Protein AF-X1VMH8-F1 (afdb_monomer_lite)

Secondary structure (DSSP, 8-state):
----HHHHHHHHHHHHHHHHTTPPP---EEEEE-TT--TTS-GGGSEEEEE-HHHHHHHHHHHGGGHHHHHHHHH-SSPPPP---GGGGG-TTGGGTTTTT-SSBGGGSTT--HHHHHHHHHTT--BGGGS--

Radius of gyration: 21.93 Å; chains: 1; bounding box: 45×36×65 Å

Organism: NCBI:txid412755

Foldseek 3Di:
DPDDVVVLLVQLVVQLVCVVVVDDDPWDWDWDQDPPDDPPDDPVNRIDIDTPGVSSVVVNVVCVVCVVVVCCQVPDPDHDDDDDAPCLLVDPCNCVHVVPPADAFPSVPPPDDRVNVVVCVVVVHGHPVPDDD

Structure (mmCIF, N/CA/C/O backbone):
data_AF-X1VMH8-F1
#
_entry.id   AF-X1VMH8-F1
#
loop_
_atom_site.group_PDB
_atom_site.id
_atom_site.type_symbol
_atom_site.label_atom_id
_atom_site.label_alt_id
_atom_site.label_comp_id
_atom_site.label_asym_id
_atom_site.label_entity_id
_atom_site.label_seq_id
_atom_site.pdbx_PDB_ins_code
_atom_site.Cartn_x
_atom_site.Cartn_y
_atom_site.Cartn_z
_atom_site.occupancy
_atom_site.B_iso_or_equiv
_atom_site.auth_seq_id
_atom_site.auth_comp_id
_atom_site.auth_asym_id
_atom_site.auth_atom_id
_atom_site.pdbx_PDB_model_num
ATOM 1 N N . MET A 1 1 ? 4.187 15.016 -14.592 1.00 65.25 1 MET A N 1
ATOM 2 C CA . MET A 1 1 ? 3.641 13.742 -15.118 1.00 65.25 1 MET A CA 1
ATOM 3 C C . MET A 1 1 ? 3.044 12.969 -13.944 1.00 65.25 1 MET A C 1
ATOM 5 O O . MET A 1 1 ? 3.065 13.526 -12.855 1.00 65.25 1 MET A O 1
ATOM 9 N N . ASN A 1 2 ? 2.415 11.804 -14.135 1.00 79.19 2 ASN A N 1
ATOM 10 C CA . ASN A 1 2 ? 1.842 11.037 -13.015 1.00 79.19 2 ASN A CA 1
ATOM 11 C C . ASN A 1 2 ? 2.926 10.193 -12.333 1.00 79.19 2 ASN A C 1
ATOM 13 O O . ASN A 1 2 ? 2.922 8.977 -12.418 1.00 79.19 2 ASN A O 1
ATOM 17 N N . ASP A 1 3 ? 3.885 10.883 -11.747 1.00 84.62 3 ASP A N 1
ATOM 18 C CA . ASP A 1 3 ? 5.152 10.366 -11.256 1.00 84.62 3 ASP A CA 1
ATOM 19 C C . ASP A 1 3 ? 5.201 10.744 -9.776 1.00 84.62 3 ASP A C 1
ATOM 21 O O . ASP A 1 3 ? 5.364 11.914 -9.427 1.00 84.62 3 ASP A O 1
ATOM 25 N N . ARG A 1 4 ? 4.811 9.778 -8.943 1.00 87.50 4 ARG A N 1
ATOM 26 C CA . ARG A 1 4 ? 4.481 9.938 -7.526 1.00 87.50 4 ARG A CA 1
ATOM 27 C C . ARG A 1 4 ? 5.338 8.985 -6.708 1.00 87.50 4 ARG A C 1
ATOM 29 O O . ARG A 1 4 ? 5.631 7.886 -7.164 1.00 87.50 4 ARG A O 1
ATOM 36 N N . GLU A 1 5 ? 5.648 9.392 -5.484 1.00 88.44 5 GLU A N 1
ATOM 37 C CA . GLU A 1 5 ? 6.467 8.624 -4.537 1.00 88.44 5 GLU A CA 1
ATOM 38 C C . GLU A 1 5 ? 5.898 7.225 -4.244 1.00 88.44 5 GLU A C 1
ATOM 40 O O . GLU A 1 5 ? 6.659 6.272 -4.138 1.00 88.44 5 GLU A O 1
ATOM 45 N N . GLU A 1 6 ? 4.569 7.066 -4.239 1.00 91.69 6 GLU A N 1
ATOM 46 C CA . GLU A 1 6 ? 3.908 5.759 -4.072 1.00 91.69 6 GLU A CA 1
ATOM 47 C C . GLU A 1 6 ? 4.370 4.710 -5.102 1.00 91.69 6 GLU A C 1
ATOM 49 O O . GLU A 1 6 ? 4.448 3.526 -4.788 1.00 91.69 6 GLU A O 1
ATOM 54 N N . PHE A 1 7 ? 4.749 5.132 -6.315 1.00 95.19 7 PHE A N 1
ATOM 55 C CA . PHE A 1 7 ? 5.266 4.207 -7.323 1.00 95.19 7 PHE A CA 1
ATOM 56 C C . PHE A 1 7 ? 6.697 3.760 -7.028 1.00 95.19 7 PHE A C 1
ATOM 58 O O . PHE A 1 7 ? 7.079 2.671 -7.448 1.00 95.19 7 PHE A O 1
ATOM 65 N N . ILE A 1 8 ? 7.483 4.560 -6.301 1.00 96.56 8 ILE A N 1
ATOM 66 C CA . ILE A 1 8 ? 8.814 4.149 -5.840 1.00 96.56 8 ILE A CA 1
ATOM 67 C C . ILE A 1 8 ? 8.672 3.026 -4.820 1.00 96.56 8 ILE A C 1
ATOM 69 O O . ILE A 1 8 ? 9.369 2.024 -4.940 1.00 96.56 8 ILE A O 1
ATOM 73 N N . ASP A 1 9 ? 7.734 3.152 -3.877 1.00 95.94 9 ASP A N 1
ATOM 74 C CA . ASP A 1 9 ? 7.449 2.112 -2.883 1.00 95.94 9 ASP A CA 1
ATOM 75 C C . ASP A 1 9 ? 7.007 0.796 -3.547 1.00 95.94 9 ASP A C 1
ATOM 77 O O . ASP A 1 9 ? 7.563 -0.265 -3.249 1.00 95.94 9 ASP A O 1
ATOM 81 N N . ASP A 1 10 ? 6.077 0.857 -4.505 1.00 95.12 10 ASP A N 1
ATOM 82 C CA . ASP A 1 10 ? 5.604 -0.324 -5.244 1.00 95.12 10 ASP A CA 1
ATOM 83 C C . ASP A 1 10 ? 6.728 -0.997 -6.057 1.00 95.12 10 ASP A C 1
ATOM 85 O O . ASP A 1 10 ? 6.889 -2.229 -6.047 1.00 95.12 10 ASP A O 1
ATOM 89 N N . MET A 1 11 ? 7.537 -0.193 -6.757 1.00 96.81 11 MET A N 1
ATOM 90 C CA . MET A 1 11 ? 8.687 -0.684 -7.518 1.00 96.81 11 MET A CA 1
ATOM 91 C C . MET A 1 11 ? 9.758 -1.275 -6.596 1.00 96.81 11 MET A C 1
ATOM 93 O O . MET A 1 11 ? 10.298 -2.335 -6.908 1.00 96.81 11 MET A O 1
ATOM 97 N N . ALA A 1 12 ? 10.031 -0.652 -5.448 1.00 96.38 12 ALA A N 1
ATOM 98 C CA . ALA A 1 12 ? 11.011 -1.118 -4.471 1.00 96.38 12 ALA A CA 1
ATOM 99 C C . ALA A 1 12 ? 10.602 -2.435 -3.818 1.00 96.38 12 ALA A C 1
ATOM 101 O O . ALA A 1 12 ? 11.426 -3.342 -3.715 1.00 96.38 12 ALA A O 1
ATOM 102 N N . TYR A 1 13 ? 9.331 -2.602 -3.447 1.00 94.12 13 TYR A N 1
ATOM 103 C CA . TYR A 1 13 ? 8.858 -3.881 -2.920 1.00 94.12 13 TYR A CA 1
ATOM 104 C C . TYR A 1 13 ? 9.065 -5.009 -3.941 1.00 94.12 13 TYR A C 1
ATOM 106 O O . TYR A 1 13 ? 9.627 -6.059 -3.618 1.00 94.12 13 TYR A O 1
ATOM 114 N N . THR A 1 14 ? 8.679 -4.766 -5.196 1.00 94.50 14 THR A N 1
ATOM 115 C CA . THR A 1 14 ? 8.849 -5.734 -6.287 1.00 94.50 14 THR A CA 1
ATOM 116 C C . THR A 1 14 ? 10.328 -6.039 -6.540 1.00 94.50 14 THR A C 1
ATOM 118 O O . THR A 1 14 ? 10.711 -7.203 -6.667 1.00 94.50 14 THR A O 1
ATOM 121 N N . ALA A 1 15 ? 11.170 -5.005 -6.569 1.00 95.88 15 ALA A N 1
ATOM 122 C CA . ALA A 1 15 ? 12.605 -5.129 -6.773 1.00 95.88 15 ALA A CA 1
ATOM 123 C C . ALA A 1 15 ? 13.275 -5.956 -5.664 1.00 95.88 15 ALA A C 1
ATOM 125 O O . ALA A 1 15 ? 14.043 -6.870 -5.956 1.00 95.88 15 ALA A O 1
ATOM 126 N N . MET A 1 16 ? 12.925 -5.703 -4.401 1.00 93.81 16 MET A N 1
ATOM 127 C CA . MET A 1 16 ? 13.419 -6.461 -3.251 1.00 93.81 16 MET A CA 1
ATOM 128 C C . MET A 1 16 ? 13.069 -7.954 -3.353 1.00 93.81 16 MET A C 1
ATOM 130 O O . MET A 1 16 ? 13.920 -8.803 -3.096 1.00 93.81 16 MET A O 1
ATOM 134 N N . VAL A 1 17 ? 11.834 -8.292 -3.742 1.00 92.00 17 VAL A N 1
ATOM 135 C CA . VAL A 1 17 ? 11.409 -9.694 -3.917 1.00 92.00 17 VAL A CA 1
ATOM 136 C C . VAL A 1 17 ? 12.224 -10.385 -5.018 1.00 92.00 17 VAL A C 1
ATOM 138 O O . VAL A 1 17 ? 12.645 -11.531 -4.850 1.00 92.00 17 VAL A O 1
ATOM 141 N N . ILE A 1 18 ? 12.457 -9.702 -6.143 1.00 93.56 18 ILE A N 1
ATOM 142 C CA . ILE A 1 18 ? 13.244 -10.222 -7.274 1.00 93.56 18 ILE A CA 1
ATOM 143 C C . ILE A 1 18 ? 14.715 -10.429 -6.879 1.00 93.56 18 ILE A C 1
ATOM 145 O O . ILE A 1 18 ? 15.272 -11.493 -7.163 1.00 93.56 18 ILE A O 1
ATOM 149 N N . ASP A 1 19 ? 15.315 -9.453 -6.190 1.00 91.62 19 ASP A N 1
ATOM 150 C CA . ASP A 1 19 ? 16.677 -9.532 -5.640 1.00 91.62 19 ASP A CA 1
ATOM 151 C C . ASP A 1 19 ? 16.817 -10.735 -4.698 1.00 91.62 19 ASP A C 1
ATOM 153 O O . ASP A 1 19 ? 17.711 -11.568 -4.861 1.00 91.62 19 ASP A O 1
ATOM 157 N N . HIS A 1 20 ? 15.847 -10.921 -3.798 1.00 88.00 20 HIS A N 1
ATOM 158 C CA . HIS A 1 20 ? 15.804 -12.067 -2.892 1.00 88.00 20 HIS A CA 1
ATOM 159 C C . HIS A 1 20 ? 15.701 -13.421 -3.620 1.00 88.00 20 HIS A C 1
ATOM 161 O O . HIS A 1 20 ? 16.223 -14.429 -3.143 1.00 88.00 20 HIS A O 1
ATOM 167 N N . CYS A 1 21 ? 15.091 -13.462 -4.808 1.00 90.50 21 CYS A N 1
ATOM 168 C CA . CYS A 1 21 ? 15.066 -14.656 -5.659 1.00 90.50 21 CYS A CA 1
ATOM 169 C C . CYS A 1 21 ? 16.400 -14.922 -6.389 1.00 90.50 21 CYS A C 1
ATOM 171 O O . CYS A 1 21 ? 16.479 -15.849 -7.198 1.00 90.50 21 CYS A O 1
ATOM 173 N N . GLY A 1 22 ? 17.444 -14.129 -6.129 1.00 93.31 22 GLY A N 1
ATOM 174 C CA . GLY A 1 22 ? 18.777 -14.280 -6.711 1.00 93.31 22 GLY A CA 1
ATOM 175 C C . GLY A 1 22 ? 18.951 -13.592 -8.065 1.00 93.31 22 GLY A C 1
ATOM 176 O O . GLY A 1 22 ? 19.893 -13.915 -8.791 1.00 93.31 22 GLY A O 1
ATOM 177 N N . SER A 1 23 ? 18.045 -12.683 -8.437 1.00 93.12 23 SER A N 1
ATOM 178 C CA . SER A 1 23 ? 18.133 -11.925 -9.689 1.00 93.12 23 SER A CA 1
ATOM 179 C C . SER A 1 23 ? 18.658 -10.518 -9.435 1.00 93.12 23 SER A C 1
ATOM 181 O O . SER A 1 23 ? 18.040 -9.748 -8.713 1.00 93.12 23 SER A O 1
ATOM 183 N N . ASN A 1 24 ? 19.761 -10.152 -10.087 1.00 88.50 24 ASN A N 1
ATOM 184 C CA . ASN A 1 24 ? 20.316 -8.804 -9.976 1.00 88.50 24 ASN A CA 1
ATOM 185 C C . ASN A 1 24 ? 19.553 -7.828 -10.875 1.00 88.50 24 ASN A C 1
ATOM 187 O O . ASN A 1 24 ? 19.492 -8.012 -12.093 1.00 88.50 24 ASN A O 1
ATOM 191 N N . ILE A 1 25 ? 19.024 -6.766 -10.280 1.00 93.25 25 ILE A N 1
ATOM 192 C CA . ILE A 1 25 ? 18.327 -5.705 -11.003 1.00 93.25 25 ILE A CA 1
ATOM 193 C C . ILE A 1 25 ? 19.350 -4.682 -11.490 1.00 93.25 25 ILE A C 1
ATOM 195 O O . ILE A 1 25 ? 20.069 -4.085 -10.694 1.00 93.25 25 ILE A O 1
ATOM 199 N N . SER A 1 26 ? 19.417 -4.484 -12.808 1.00 93.81 26 SER A N 1
ATOM 200 C CA . SER A 1 26 ? 20.304 -3.493 -13.430 1.00 93.81 26 SER A CA 1
ATOM 201 C C . SER A 1 26 ? 19.657 -2.123 -13.613 1.00 93.81 26 SER A C 1
ATOM 203 O O . SER A 1 26 ? 20.374 -1.134 -13.723 1.00 93.81 26 SER A O 1
ATOM 205 N N . SER A 1 27 ? 18.328 -2.074 -13.715 1.00 96.69 27 SER A N 1
ATOM 206 C CA . SER A 1 27 ? 17.567 -0.849 -13.957 1.00 96.69 27 SER A CA 1
ATOM 207 C C . SER A 1 27 ? 16.102 -1.020 -13.563 1.00 96.69 27 SER A C 1
ATOM 209 O O . SER A 1 27 ? 15.542 -2.109 -13.725 1.00 96.69 27 SER A O 1
ATOM 211 N N . VAL A 1 28 ? 15.474 0.060 -13.105 1.00 97.19 28 VAL A N 1
ATOM 212 C CA . VAL A 1 28 ? 14.042 0.137 -12.809 1.00 97.19 28 VAL A CA 1
ATOM 213 C C . VAL A 1 28 ? 13.486 1.440 -13.367 1.00 97.19 28 VAL A C 1
ATOM 215 O O . VAL A 1 28 ? 13.939 2.523 -13.001 1.00 97.19 28 VAL A O 1
ATOM 218 N N . SER A 1 29 ? 12.465 1.327 -14.214 1.00 96.69 29 SER A N 1
ATOM 219 C CA . SER A 1 29 ? 11.837 2.474 -14.864 1.00 96.69 29 SER A CA 1
ATOM 220 C C . SER A 1 29 ? 10.319 2.434 -14.738 1.00 96.69 29 SER A C 1
ATOM 222 O O . SER A 1 29 ? 9.692 1.380 -14.858 1.00 96.69 29 SER A O 1
ATOM 224 N N . LEU A 1 30 ? 9.720 3.612 -14.589 1.00 95.56 30 LEU A N 1
ATOM 225 C CA . LEU A 1 30 ? 8.282 3.820 -14.657 1.00 95.56 30 LEU A CA 1
ATOM 226 C C . LEU A 1 30 ? 7.886 4.188 -16.092 1.00 95.56 30 LEU A C 1
ATOM 228 O O . LEU A 1 30 ? 8.312 5.217 -16.619 1.00 95.56 30 LEU A O 1
ATOM 232 N N . LEU A 1 31 ? 7.044 3.369 -16.727 1.00 94.31 31 LEU A N 1
ATOM 233 C CA . LEU A 1 31 ? 6.460 3.683 -18.033 1.00 94.31 31 LEU A CA 1
ATOM 234 C C . LEU A 1 31 ? 5.130 4.416 -17.851 1.00 94.31 31 LEU A C 1
ATOM 236 O O . LEU A 1 31 ? 4.180 3.890 -17.272 1.00 94.31 31 LEU A O 1
ATOM 240 N N . LEU A 1 32 ? 5.044 5.628 -18.393 1.00 93.38 32 LEU A N 1
ATOM 241 C CA . LEU A 1 32 ? 3.867 6.486 -18.309 1.00 93.38 32 LEU A CA 1
ATOM 242 C C . LEU A 1 32 ? 3.283 6.742 -19.692 1.00 93.38 32 LEU A C 1
ATOM 244 O O . LEU A 1 32 ? 4.015 6.900 -20.662 1.00 93.38 32 LEU A O 1
ATOM 248 N N . VAL A 1 33 ? 1.957 6.860 -19.784 1.00 93.38 33 VAL A N 1
ATOM 249 C CA . VAL A 1 33 ? 1.315 7.312 -21.026 1.00 93.38 33 VAL A CA 1
ATOM 250 C C . VAL A 1 33 ? 1.736 8.754 -21.316 1.00 93.38 33 VAL A C 1
ATOM 252 O O . VAL A 1 33 ? 1.576 9.648 -20.476 1.00 93.38 33 VAL A O 1
ATOM 255 N N . SER A 1 34 ? 2.256 8.977 -22.520 1.00 93.31 34 SER A N 1
ATOM 256 C CA . SER A 1 34 ? 2.666 10.287 -23.006 1.00 93.31 34 SER A CA 1
ATOM 257 C C . SER A 1 34 ? 1.460 11.217 -23.118 1.00 93.31 34 SER A C 1
ATOM 259 O O . SER A 1 34 ? 0.465 10.911 -23.776 1.00 93.31 34 SER A O 1
ATOM 261 N N . LYS A 1 35 ? 1.559 12.403 -22.510 1.00 92.56 35 LYS A N 1
ATOM 262 C CA . LYS A 1 35 ? 0.545 13.461 -22.666 1.00 92.56 35 LYS A CA 1
ATOM 263 C C . LYS A 1 35 ? 0.580 14.101 -24.054 1.00 92.56 35 LYS A C 1
ATOM 265 O O . LYS A 1 35 ? -0.382 14.763 -24.453 1.00 92.56 35 LYS A O 1
ATOM 270 N N . ASP A 1 36 ? 1.670 13.897 -24.781 1.00 93.25 36 ASP A N 1
ATOM 271 C CA . ASP A 1 36 ? 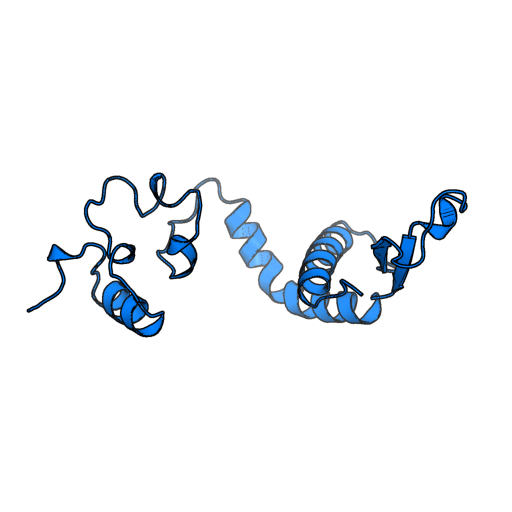1.907 14.484 -26.094 1.00 93.25 36 ASP A CA 1
ATOM 272 C C . ASP A 1 36 ? 1.473 13.557 -27.229 1.00 93.25 36 ASP A C 1
ATOM 274 O O . ASP A 1 36 ? 1.341 14.014 -28.359 1.00 93.25 36 ASP A O 1
ATOM 278 N N . PHE A 1 37 ? 1.139 12.298 -26.924 1.00 95.25 37 PHE A N 1
ATOM 279 C CA . PHE A 1 37 ? 0.631 11.351 -27.908 1.00 95.25 37 PHE A CA 1
ATOM 280 C C . PHE A 1 37 ? -0.674 11.843 -28.557 1.00 95.25 37 PHE A C 1
ATOM 282 O O . PHE A 1 37 ? -1.584 12.355 -27.891 1.00 95.25 37 PHE A O 1
ATOM 289 N N . ARG A 1 38 ? -0.775 11.700 -29.879 1.00 96.06 38 ARG A N 1
ATOM 290 C CA . ARG A 1 38 ? -1.920 12.098 -30.708 1.00 96.06 38 ARG A CA 1
ATOM 291 C C . ARG A 1 38 ? -2.261 10.988 -31.694 1.00 96.06 38 ARG A C 1
ATOM 293 O O . ARG A 1 38 ? -1.431 10.155 -32.040 1.00 96.06 38 ARG A O 1
ATOM 300 N N . LEU A 1 39 ? -3.502 10.999 -32.174 1.00 94.50 39 LEU A N 1
ATOM 301 C CA . LEU A 1 39 ? -3.958 10.055 -33.191 1.00 94.50 39 LEU A CA 1
ATOM 302 C C . LEU A 1 39 ? -3.101 10.176 -34.462 1.00 94.50 39 LEU A C 1
ATOM 304 O O . LEU A 1 39 ? -2.938 11.274 -34.990 1.00 94.50 39 LEU A O 1
ATOM 308 N N . GLY A 1 40 ? -2.604 9.041 -34.953 1.00 95.12 40 GLY A N 1
ATOM 309 C CA . GLY A 1 40 ? -1.733 8.967 -36.129 1.00 95.12 40 GLY A CA 1
ATOM 310 C C . GLY A 1 40 ? -0.235 8.989 -35.815 1.00 95.12 40 GLY A C 1
ATOM 311 O O . GLY A 1 40 ? 0.553 8.842 -36.742 1.00 95.12 40 GLY A O 1
ATOM 312 N N . MET A 1 41 ? 0.151 9.149 -34.544 1.00 96.62 41 MET A N 1
ATOM 313 C CA . MET A 1 41 ? 1.527 8.927 -34.086 1.00 96.62 41 MET A CA 1
ATOM 314 C C . MET A 1 41 ? 1.842 7.434 -33.975 1.00 96.62 41 MET A C 1
ATOM 316 O O . MET A 1 41 ? 0.939 6.598 -33.866 1.00 96.62 41 MET A O 1
ATOM 320 N N . GLU A 1 42 ? 3.130 7.106 -33.980 1.00 95.81 42 GLU A N 1
ATOM 321 C CA . GLU A 1 42 ? 3.595 5.728 -33.857 1.00 95.81 42 GLU A CA 1
ATOM 322 C C . GLU A 1 42 ? 3.414 5.221 -32.422 1.00 95.81 42 GLU A C 1
ATOM 324 O O . GLU A 1 42 ? 3.635 5.951 -31.458 1.00 95.81 42 GLU A O 1
ATOM 329 N N . ASN A 1 43 ? 3.079 3.939 -32.244 1.00 91.75 43 ASN A N 1
ATOM 330 C CA . ASN A 1 43 ? 2.870 3.358 -30.906 1.00 91.75 43 ASN A CA 1
ATOM 331 C C . ASN A 1 43 ? 4.101 3.476 -29.990 1.00 91.75 43 ASN A C 1
ATOM 333 O O . ASN A 1 43 ? 3.953 3.487 -28.771 1.00 91.75 43 ASN A O 1
ATOM 337 N N . ALA A 1 44 ? 5.306 3.576 -30.558 1.00 91.50 44 ALA A N 1
ATOM 338 C CA . ALA A 1 44 ? 6.531 3.811 -29.795 1.00 91.50 44 ALA A CA 1
ATOM 339 C C . ALA A 1 44 ? 6.519 5.159 -29.044 1.00 91.50 44 ALA A C 1
ATOM 341 O O . ALA A 1 44 ? 7.203 5.298 -28.039 1.00 91.50 44 ALA A O 1
ATOM 342 N N . GLU A 1 45 ? 5.718 6.129 -29.493 1.00 93.75 45 GLU A N 1
ATOM 343 C CA . GLU A 1 45 ? 5.572 7.452 -28.871 1.00 93.75 45 GLU A CA 1
ATOM 344 C C . GLU A 1 45 ? 4.468 7.488 -27.799 1.00 93.75 45 GLU A C 1
ATOM 346 O O . GLU A 1 45 ? 4.248 8.516 -27.152 1.00 93.75 45 GLU A O 1
ATOM 351 N N . LEU A 1 46 ? 3.743 6.377 -27.609 1.00 95.06 46 LEU A N 1
ATOM 352 C CA . LEU A 1 46 ? 2.650 6.283 -26.641 1.00 95.06 46 LEU A CA 1
ATOM 353 C C . LEU A 1 46 ? 3.150 6.360 -25.197 1.00 95.06 46 LEU A C 1
ATOM 355 O O . LEU A 1 46 ? 2.418 6.839 -24.329 1.00 95.06 46 LEU A O 1
ATOM 359 N N . PHE A 1 47 ? 4.377 5.908 -24.936 1.00 94.38 47 PHE A N 1
ATOM 360 C CA . PHE A 1 47 ? 4.938 5.830 -23.593 1.00 94.38 47 PHE A CA 1
ATOM 361 C C . PHE A 1 47 ? 6.174 6.709 -23.436 1.00 94.38 47 PHE A C 1
ATOM 363 O O . PHE A 1 47 ? 6.998 6.829 -24.337 1.00 94.38 47 PHE A O 1
ATOM 370 N N . VAL A 1 48 ? 6.298 7.301 -22.254 1.00 93.31 48 VAL A N 1
ATOM 371 C CA . VAL A 1 48 ? 7.514 7.945 -21.770 1.00 93.31 48 VAL A CA 1
ATOM 372 C C . VAL A 1 48 ? 8.054 7.083 -20.644 1.00 93.31 48 VAL A C 1
ATOM 374 O O . VAL A 1 48 ? 7.341 6.794 -19.681 1.00 93.31 48 VAL A O 1
ATOM 377 N N . GLU A 1 49 ? 9.305 6.670 -20.779 1.00 94.62 49 GLU A N 1
ATOM 378 C CA . GLU A 1 49 ? 10.037 5.958 -19.743 1.00 94.62 49 GLU A CA 1
ATOM 379 C C . GLU A 1 49 ? 10.727 6.965 -18.821 1.00 94.62 49 GLU A C 1
ATOM 381 O O . GLU A 1 49 ? 11.379 7.903 -19.288 1.00 94.62 49 GLU A O 1
ATOM 386 N N . LYS A 1 50 ? 10.579 6.776 -17.511 1.00 94.88 50 LYS A N 1
ATOM 387 C CA . LYS A 1 50 ? 11.332 7.514 -16.504 1.00 94.88 50 LYS A CA 1
ATOM 388 C C . LYS A 1 50 ? 12.144 6.536 -15.665 1.00 94.88 50 LYS A C 1
ATOM 390 O O . LYS A 1 50 ? 11.565 5.692 -14.987 1.00 94.88 50 LYS A O 1
ATOM 395 N N . ASP A 1 51 ? 13.463 6.675 -15.712 1.00 96.88 51 ASP A N 1
ATOM 396 C CA . ASP A 1 51 ? 14.363 5.900 -14.861 1.00 96.88 51 ASP A CA 1
ATOM 397 C C . ASP A 1 51 ? 14.231 6.346 -13.400 1.00 96.88 51 ASP A C 1
ATOM 399 O O . ASP A 1 51 ? 14.187 7.542 -13.099 1.00 96.88 51 ASP A O 1
ATOM 403 N N . HIS A 1 52 ? 14.147 5.357 -12.518 1.00 97.50 52 HIS A N 1
ATOM 404 C CA . HIS A 1 52 ? 14.073 5.506 -11.069 1.00 97.50 52 HIS A CA 1
ATOM 405 C C . HIS A 1 52 ? 15.013 4.523 -10.367 1.00 97.50 52 HIS A C 1
ATOM 407 O O . HIS A 1 52 ? 14.801 4.177 -9.205 1.00 97.50 52 HIS A O 1
ATOM 413 N N . THR A 1 53 ? 16.041 4.044 -11.071 1.00 97.06 53 THR A N 1
ATOM 414 C CA . THR A 1 53 ? 16.871 2.929 -10.614 1.00 97.06 53 THR A CA 1
ATOM 415 C C . THR A 1 53 ? 17.481 3.219 -9.243 1.00 97.06 53 THR A C 1
ATOM 417 O O . THR A 1 53 ? 17.314 2.427 -8.318 1.00 97.06 53 THR A O 1
ATOM 420 N N . ASP A 1 54 ? 18.114 4.380 -9.079 1.00 97.19 54 ASP A N 1
ATOM 421 C CA . ASP A 1 54 ? 18.798 4.743 -7.833 1.00 97.19 54 ASP A CA 1
ATOM 422 C C . ASP A 1 54 ? 17.826 4.941 -6.659 1.00 97.19 54 ASP A C 1
ATOM 424 O O . ASP A 1 54 ? 18.082 4.473 -5.550 1.00 97.19 54 ASP A O 1
ATOM 428 N N . GLU A 1 55 ? 16.693 5.607 -6.902 1.00 97.56 55 GLU A N 1
ATOM 429 C CA . GLU A 1 55 ? 15.665 5.870 -5.886 1.00 97.56 55 GLU A CA 1
ATOM 430 C C . GLU A 1 55 ? 15.036 4.563 -5.391 1.00 97.56 55 GLU A C 1
ATOM 432 O O . GLU A 1 55 ? 14.877 4.352 -4.188 1.00 97.56 55 GLU A O 1
ATOM 437 N N . VAL A 1 56 ? 14.741 3.652 -6.322 1.00 97.38 56 VAL A N 1
ATOM 438 C CA . VAL A 1 56 ? 14.196 2.331 -6.014 1.00 97.38 56 VAL A CA 1
ATOM 439 C C . VAL A 1 56 ? 15.212 1.491 -5.247 1.00 97.38 56 VAL A C 1
ATOM 441 O O . VAL A 1 56 ? 14.857 0.911 -4.224 1.00 97.38 56 VAL A O 1
ATOM 444 N N . LEU A 1 57 ? 16.472 1.433 -5.686 1.00 96.19 57 LEU A N 1
ATOM 445 C CA . LEU A 1 57 ? 17.504 0.650 -4.999 1.00 96.19 57 LEU A CA 1
ATOM 446 C C . LEU A 1 57 ? 17.793 1.183 -3.591 1.00 96.19 57 LEU A C 1
ATOM 448 O O . LEU A 1 57 ? 17.952 0.389 -2.666 1.00 96.19 57 LEU A O 1
ATOM 452 N N . ALA A 1 58 ? 17.795 2.504 -3.396 1.00 96.44 58 ALA A N 1
ATOM 453 C CA . ALA A 1 58 ? 17.897 3.091 -2.062 1.00 96.44 58 ALA A CA 1
ATOM 454 C C . ALA A 1 58 ? 16.721 2.657 -1.173 1.00 96.44 58 ALA A C 1
ATOM 456 O O . ALA A 1 58 ? 16.922 2.217 -0.040 1.00 96.44 58 ALA A O 1
ATOM 457 N N . ARG A 1 59 ? 15.498 2.697 -1.711 1.00 96.81 59 ARG A N 1
ATOM 458 C CA . ARG A 1 59 ? 14.291 2.298 -0.984 1.00 96.81 59 ARG A CA 1
ATOM 459 C C . ARG A 1 59 ? 14.239 0.797 -0.673 1.00 96.81 59 ARG A C 1
ATOM 461 O O . ARG A 1 59 ? 13.750 0.416 0.388 1.00 96.81 59 ARG A O 1
ATOM 468 N N . VAL A 1 60 ? 14.798 -0.059 -1.534 1.00 95.56 60 VAL A N 1
ATOM 469 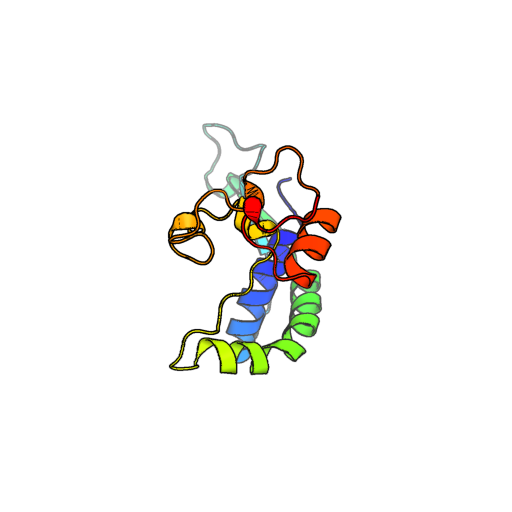C CA . VAL A 1 60 ? 14.960 -1.501 -1.262 1.00 95.56 60 VAL A CA 1
ATOM 470 C C . VAL A 1 60 ? 15.763 -1.735 0.019 1.00 95.56 60 VAL A C 1
ATOM 472 O O . VAL A 1 60 ? 15.372 -2.571 0.836 1.00 95.56 60 VAL A O 1
ATOM 475 N N . GLU A 1 61 ? 16.855 -0.996 0.231 1.00 95.38 61 GLU A N 1
ATOM 476 C CA . GLU A 1 61 ? 17.664 -1.135 1.449 1.00 95.38 61 GLU A CA 1
ATOM 477 C C . GLU A 1 61 ? 16.872 -0.788 2.715 1.00 95.38 61 GLU A C 1
ATOM 479 O O . GLU A 1 61 ? 17.068 -1.417 3.754 1.00 95.38 61 GLU A O 1
ATOM 484 N N . GLU A 1 62 ? 15.930 0.153 2.630 1.00 96.19 62 GLU A N 1
ATOM 485 C CA . GLU A 1 62 ? 15.033 0.489 3.740 1.00 96.19 62 GLU A CA 1
ATOM 486 C C . GLU A 1 62 ? 14.001 -0.612 4.024 1.00 96.19 62 GLU A C 1
ATOM 488 O O . GLU A 1 62 ? 13.557 -0.753 5.163 1.00 96.19 62 GLU A O 1
ATOM 493 N N . PHE A 1 63 ? 13.632 -1.419 3.024 1.00 94.38 63 PHE A N 1
ATOM 494 C CA . PHE A 1 63 ? 12.679 -2.525 3.180 1.00 94.38 63 PHE A CA 1
ATOM 495 C C . PHE A 1 63 ? 13.315 -3.815 3.701 1.00 94.38 63 PHE A C 1
ATOM 497 O O . PHE A 1 63 ? 12.662 -4.562 4.435 1.00 94.38 63 PHE A O 1
ATOM 504 N N . LYS A 1 64 ? 14.593 -4.064 3.386 1.00 92.00 64 LYS A N 1
ATOM 505 C CA . LYS A 1 64 ? 15.325 -5.276 3.799 1.00 92.00 64 LYS A CA 1
ATOM 506 C C . LYS A 1 64 ? 15.186 -5.626 5.291 1.00 92.00 64 LYS A C 1
ATOM 508 O O . LYS A 1 64 ? 14.951 -6.801 5.579 1.00 92.00 64 LYS A O 1
ATOM 513 N N . PRO A 1 65 ? 15.259 -4.676 6.248 1.00 94.19 65 PRO A N 1
ATOM 514 C CA . PRO A 1 6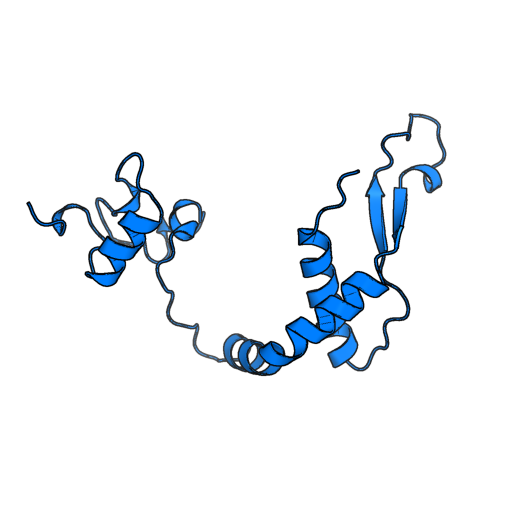5 ? 15.082 -4.978 7.670 1.00 94.19 65 PRO A CA 1
ATOM 515 C C . PRO A 1 65 ? 13.722 -5.589 8.036 1.00 94.19 65 PRO A C 1
ATOM 517 O O . PRO A 1 65 ? 13.632 -6.309 9.028 1.00 94.19 65 PRO A O 1
ATOM 520 N N . PHE A 1 66 ? 12.667 -5.328 7.258 1.00 92.12 66 PHE A N 1
ATOM 521 C CA . PHE A 1 66 ? 11.307 -5.801 7.537 1.00 92.12 66 PHE A CA 1
ATOM 522 C C . PHE A 1 66 ? 10.985 -7.148 6.878 1.00 92.12 66 PHE A C 1
ATOM 524 O O . PHE A 1 66 ? 9.989 -7.779 7.232 1.00 92.12 66 PHE A O 1
ATOM 531 N N . TRP A 1 67 ? 11.821 -7.603 5.936 1.00 87.69 67 TRP A N 1
ATOM 532 C CA . TRP A 1 67 ? 11.558 -8.783 5.109 1.00 87.69 67 TRP A CA 1
ATOM 533 C C . TRP A 1 67 ? 11.214 -10.020 5.933 1.00 87.69 67 TRP A C 1
ATOM 535 O O . TRP A 1 67 ? 10.153 -10.611 5.748 1.00 87.69 67 TRP A O 1
ATOM 545 N N . GLN A 1 68 ? 12.104 -10.397 6.855 1.00 90.25 68 GLN A N 1
ATOM 546 C CA . GLN A 1 68 ? 11.974 -11.652 7.588 1.00 90.25 68 GLN A CA 1
ATOM 547 C C . GLN A 1 68 ? 10.668 -11.686 8.390 1.00 90.25 68 GLN A C 1
ATOM 549 O O . GLN A 1 68 ? 9.945 -12.677 8.358 1.00 90.25 68 GLN A O 1
ATOM 554 N N . GLN A 1 69 ? 10.327 -10.575 9.046 1.00 91.69 69 GLN A N 1
ATOM 555 C CA . GLN A 1 69 ? 9.081 -10.456 9.795 1.00 91.69 69 GLN A CA 1
ATOM 556 C C . GLN A 1 69 ? 7.855 -10.592 8.877 1.00 91.69 69 GLN A C 1
ATOM 558 O O . GLN A 1 69 ? 6.904 -11.295 9.218 1.00 91.69 69 GLN A O 1
ATOM 563 N N . ILE A 1 70 ? 7.858 -9.933 7.714 1.00 89.38 70 ILE A N 1
ATOM 564 C CA . ILE A 1 70 ? 6.746 -10.009 6.755 1.00 89.38 70 ILE A CA 1
ATOM 565 C C . ILE A 1 70 ? 6.615 -11.430 6.198 1.00 89.38 70 ILE A C 1
ATOM 567 O O . ILE A 1 70 ? 5.505 -11.954 6.097 1.00 89.38 70 ILE A O 1
ATOM 571 N N . GLU A 1 71 ? 7.729 -12.076 5.864 1.00 89.56 71 GLU A N 1
ATOM 572 C CA . GLU A 1 71 ? 7.753 -13.451 5.369 1.00 89.56 71 GLU A CA 1
ATOM 573 C C . GLU A 1 71 ? 7.194 -14.433 6.409 1.00 89.56 71 GLU A C 1
ATOM 575 O O . GLU A 1 71 ? 6.345 -15.263 6.080 1.00 89.56 71 GLU A O 1
ATOM 580 N N . GLU A 1 72 ? 7.602 -14.311 7.672 1.00 91.94 72 GLU A N 1
ATOM 581 C CA . GLU A 1 72 ? 7.092 -15.135 8.771 1.00 91.94 72 GLU A CA 1
ATOM 582 C C . GLU A 1 72 ? 5.576 -14.962 8.962 1.00 91.94 72 GLU A C 1
ATOM 584 O O . GLU A 1 72 ? 4.852 -15.955 9.069 1.00 91.94 72 GLU A O 1
ATOM 589 N N . ILE A 1 73 ? 5.075 -13.721 8.940 1.00 91.69 73 ILE A N 1
ATOM 590 C CA . ILE A 1 73 ? 3.640 -13.425 9.088 1.00 91.69 73 ILE A CA 1
ATOM 591 C C . ILE A 1 73 ? 2.836 -13.958 7.896 1.00 91.69 73 ILE A C 1
ATOM 593 O O . ILE A 1 73 ? 1.776 -14.554 8.079 1.00 91.69 73 ILE A O 1
ATOM 597 N N . THR A 1 74 ? 3.317 -13.750 6.671 1.00 90.50 74 THR A N 1
ATOM 598 C CA . THR A 1 74 ? 2.582 -14.113 5.445 1.00 90.50 74 THR A CA 1
ATOM 599 C C . THR A 1 74 ? 2.607 -15.609 5.145 1.00 90.50 74 THR A C 1
ATOM 601 O O . THR A 1 74 ? 1.671 -16.120 4.529 1.00 90.50 74 THR A O 1
ATOM 604 N N . ARG A 1 75 ? 3.635 -16.334 5.604 1.00 92.12 75 ARG A N 1
ATOM 605 C CA . ARG A 1 75 ? 3.709 -17.802 5.516 1.00 92.12 75 ARG A CA 1
ATOM 606 C C . ARG A 1 75 ? 3.005 -18.517 6.668 1.00 92.12 75 ARG A C 1
ATOM 608 O O . ARG A 1 75 ? 2.874 -19.743 6.615 1.00 92.12 75 ARG A O 1
ATOM 615 N N . ALA A 1 76 ? 2.579 -17.801 7.708 1.00 94.56 76 ALA A N 1
ATOM 616 C CA . ALA A 1 76 ? 1.909 -18.413 8.843 1.00 94.56 76 ALA A CA 1
ATOM 617 C C . ALA A 1 76 ? 0.611 -19.118 8.393 1.00 94.56 76 ALA A C 1
ATOM 619 O O . ALA A 1 76 ? -0.175 -18.555 7.629 1.00 94.56 76 ALA A O 1
ATOM 620 N N . PRO A 1 77 ? 0.332 -20.342 8.882 1.00 94.38 77 PRO A N 1
ATOM 621 C CA . PRO A 1 77 ? -0.894 -21.062 8.528 1.00 94.38 77 PRO A CA 1
ATOM 622 C C . PRO A 1 77 ? -2.146 -20.418 9.139 1.00 94.38 77 PRO A C 1
ATOM 624 O O . PRO A 1 77 ? -3.267 -20.719 8.732 1.00 94.38 77 PRO A O 1
ATOM 627 N N . VAL A 1 78 ? -1.953 -19.561 10.143 1.00 92.94 78 VAL A N 1
ATOM 628 C CA . VAL A 1 78 ? -3.008 -18.846 10.848 1.00 92.94 78 VAL A CA 1
ATOM 629 C C . VAL A 1 78 ? -2.966 -17.390 10.413 1.00 92.94 78 VAL A C 1
ATOM 631 O O . VAL A 1 78 ? -1.927 -16.738 10.493 1.00 92.94 78 VAL A O 1
ATOM 634 N N . LYS A 1 79 ? -4.117 -16.883 9.968 1.00 87.88 79 LYS A N 1
ATOM 635 C CA . LYS A 1 79 ? -4.301 -15.469 9.645 1.00 87.88 79 LYS A CA 1
ATOM 636 C C . LYS A 1 79 ? -3.999 -14.612 10.890 1.00 87.88 79 LYS A C 1
ATOM 638 O O . LYS A 1 79 ? -4.502 -14.954 11.960 1.00 87.88 79 LYS A O 1
ATOM 643 N N . PRO A 1 80 ? -3.252 -13.499 10.770 1.00 88.69 80 PRO A N 1
ATOM 644 C CA . PRO A 1 80 ? -3.025 -12.601 11.897 1.00 88.69 80 PRO A CA 1
ATOM 645 C C . PRO A 1 80 ? -4.337 -11.983 12.396 1.00 88.69 80 PRO A C 1
ATOM 647 O O . PRO A 1 80 ? -5.260 -11.727 11.613 1.00 88.69 80 PRO A O 1
ATOM 650 N N . GLU A 1 81 ? -4.397 -11.717 13.700 1.00 89.50 81 GLU A N 1
ATOM 651 C CA . GLU A 1 81 ? -5.534 -11.030 14.312 1.00 89.50 81 GLU A CA 1
ATOM 652 C C . GLU A 1 81 ? -5.654 -9.603 13.749 1.00 89.50 81 GLU A C 1
ATOM 654 O O . GLU A 1 81 ? -4.676 -8.847 13.771 1.00 89.50 81 GLU A O 1
ATOM 659 N N . PRO A 1 82 ? -6.821 -9.218 13.202 1.00 90.19 82 PRO A N 1
ATOM 660 C CA . PRO A 1 82 ? -7.004 -7.896 12.628 1.00 90.19 82 PRO A CA 1
ATOM 661 C C . PRO A 1 82 ? -7.053 -6.829 13.728 1.00 90.19 82 PRO A C 1
ATOM 663 O O . PRO A 1 82 ? -7.684 -7.016 14.766 1.00 90.19 82 PRO A O 1
ATOM 666 N N . GLN A 1 83 ? -6.438 -5.676 13.469 1.00 91.75 83 GLN A N 1
ATOM 667 C CA . GLN A 1 83 ? -6.490 -4.510 14.352 1.00 91.75 83 GLN A CA 1
ATOM 668 C C . GLN A 1 83 ? -7.319 -3.395 13.718 1.00 91.75 83 GLN A C 1
ATOM 670 O O . GLN A 1 83 ? -7.242 -3.156 12.510 1.00 91.75 83 GLN A O 1
ATOM 675 N N . LEU A 1 84 ? -8.139 -2.730 14.534 1.00 94.44 84 LEU A N 1
ATOM 676 C CA . LEU A 1 84 ? -8.993 -1.640 14.083 1.00 94.44 84 LEU A CA 1
ATOM 677 C C . LEU A 1 84 ? -8.153 -0.367 13.958 1.00 94.44 84 LEU A C 1
ATOM 679 O O . LEU A 1 84 ? -7.718 0.187 14.960 1.00 94.44 84 LEU A O 1
ATOM 683 N N . ILE A 1 85 ? -7.942 0.087 12.725 1.00 95.38 85 ILE A N 1
ATOM 684 C CA . ILE A 1 85 ? -7.228 1.330 12.398 1.00 95.38 85 ILE A CA 1
ATOM 685 C C . ILE A 1 85 ? -8.180 2.330 11.745 1.00 95.38 85 ILE A C 1
ATOM 687 O O . ILE A 1 85 ? -9.239 1.948 11.238 1.00 95.38 85 ILE A O 1
ATOM 691 N N . PHE A 1 86 ? -7.824 3.612 11.720 1.00 96.12 86 PHE A N 1
ATOM 692 C CA . PHE A 1 86 ? -8.721 4.657 11.224 1.00 96.12 86 PHE A CA 1
ATOM 693 C C . PHE A 1 86 ? -9.084 4.470 9.740 1.00 96.12 86 PHE A C 1
ATOM 695 O O . PHE A 1 86 ? -10.208 4.748 9.311 1.00 96.12 86 PHE A O 1
ATOM 702 N N . GLU A 1 87 ? -8.157 3.928 8.952 1.00 95.19 87 GLU A N 1
ATOM 703 C CA . GLU A 1 87 ? -8.302 3.625 7.528 1.00 95.19 87 GLU A CA 1
ATOM 704 C C . GLU A 1 87 ? -9.383 2.567 7.268 1.00 95.19 87 GLU A C 1
ATOM 706 O O . GLU A 1 87 ? -9.991 2.570 6.191 1.00 95.19 87 GLU A O 1
ATOM 711 N N . CYS A 1 88 ? -9.710 1.722 8.259 1.00 95.50 88 CYS A N 1
ATOM 712 C CA . CYS A 1 88 ? -10.806 0.757 8.160 1.00 95.50 88 CYS A CA 1
ATOM 713 C C . CYS A 1 88 ? -12.139 1.428 7.806 1.00 95.50 88 CYS A C 1
ATOM 715 O O . CYS A 1 88 ? -12.963 0.810 7.137 1.00 95.50 88 CYS A O 1
ATOM 717 N N . ARG A 1 89 ? -12.331 2.710 8.151 1.00 93.69 89 ARG A N 1
ATOM 718 C CA . ARG A 1 89 ? -13.521 3.491 7.780 1.00 93.69 89 ARG A CA 1
ATOM 719 C C . ARG A 1 89 ? -13.782 3.537 6.271 1.00 93.69 89 ARG A C 1
ATOM 721 O O . ARG A 1 89 ? -14.926 3.696 5.853 1.00 93.69 89 ARG A O 1
ATOM 728 N N . LYS A 1 90 ? -12.727 3.453 5.455 1.00 94.00 90 LYS A N 1
ATOM 729 C CA . LYS A 1 90 ? -12.802 3.472 3.985 1.00 94.00 90 LYS A CA 1
ATOM 730 C C . LYS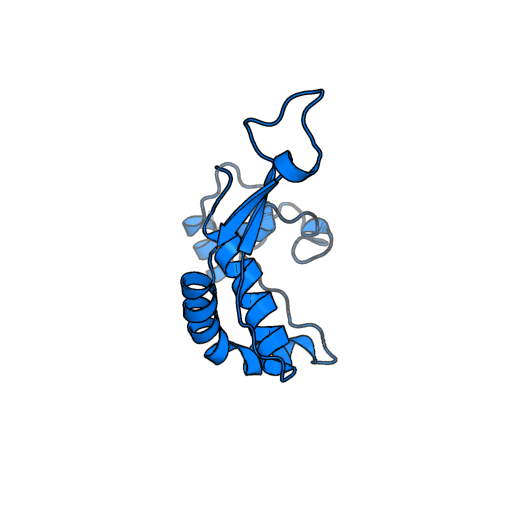 A 1 90 ? -12.613 2.084 3.367 1.00 94.00 90 LYS A C 1
ATOM 732 O O . LYS A 1 90 ? -12.622 1.962 2.148 1.00 94.00 90 LYS A O 1
ATOM 737 N N . CYS A 1 91 ? -12.420 1.051 4.185 1.00 94.88 91 CYS A N 1
ATOM 738 C CA . CYS A 1 91 ? -12.171 -0.301 3.713 1.00 94.88 91 CYS A CA 1
ATOM 739 C C . CYS A 1 91 ? -13.473 -0.946 3.226 1.00 94.88 91 CYS A C 1
ATOM 741 O O . CYS A 1 91 ? -14.429 -1.101 3.985 1.00 94.88 91 CYS A O 1
ATOM 743 N N . GLU A 1 92 ? -13.493 -1.383 1.969 1.00 96.12 92 GLU A N 1
ATOM 744 C CA . GLU A 1 92 ? -14.653 -2.047 1.357 1.00 96.12 92 GLU A CA 1
ATOM 745 C C . GLU A 1 92 ? -15.030 -3.357 2.069 1.00 96.12 92 GLU A C 1
ATOM 747 O O . GLU A 1 92 ? -16.189 -3.768 2.066 1.00 96.12 92 GLU A O 1
ATOM 752 N N . LEU A 1 93 ? -14.063 -3.987 2.743 1.00 94.44 93 LEU A N 1
ATOM 753 C CA . LEU A 1 93 ? -14.24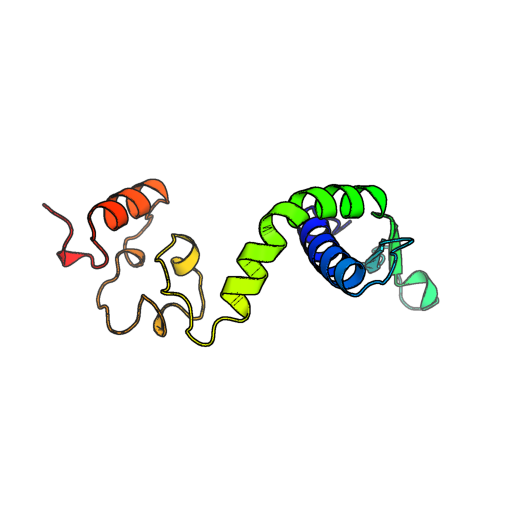6 -5.235 3.484 1.00 94.44 93 LEU A CA 1
ATOM 754 C C . LEU A 1 93 ? -14.660 -5.022 4.947 1.00 94.44 93 LEU A C 1
ATOM 756 O O . LEU A 1 93 ? -14.903 -6.000 5.654 1.00 94.44 93 LEU A O 1
ATOM 760 N N . PHE A 1 94 ? -14.746 -3.775 5.426 1.00 95.06 94 PHE A N 1
ATOM 761 C CA . PHE A 1 94 ? -14.935 -3.465 6.847 1.00 95.06 94 PHE A CA 1
ATOM 762 C C . PHE A 1 94 ? -16.164 -4.154 7.457 1.00 95.06 94 PHE A C 1
ATOM 764 O O . PHE A 1 94 ? -16.051 -4.796 8.501 1.00 95.06 94 PHE A O 1
ATOM 771 N N . LYS A 1 95 ? -17.307 -4.113 6.757 1.00 92.50 95 LYS A N 1
ATOM 772 C CA . LYS A 1 95 ? -18.573 -4.731 7.200 1.00 92.50 95 LYS A CA 1
ATOM 773 C C . LYS A 1 95 ? -18.512 -6.258 7.336 1.00 92.50 95 LYS A C 1
ATOM 775 O O . LYS A 1 95 ? -19.339 -6.837 8.025 1.00 92.50 95 LYS A O 1
ATOM 780 N N . GLY A 1 96 ? -17.566 -6.913 6.661 1.00 93.62 96 GLY A N 1
ATOM 781 C CA . GLY A 1 96 ? -17.319 -8.354 6.776 1.00 93.62 96 GLY A CA 1
ATOM 782 C C . GLY A 1 96 ? -16.142 -8.711 7.690 1.00 93.62 96 GLY A C 1
ATOM 783 O O . GLY A 1 96 ? -15.846 -9.892 7.856 1.00 93.62 96 GLY A O 1
ATOM 784 N N . CYS A 1 97 ? -15.459 -7.710 8.247 1.00 93.44 97 CYS A N 1
ATOM 785 C CA . CYS A 1 97 ? -14.261 -7.844 9.071 1.00 93.44 97 CYS A CA 1
ATOM 786 C C . CYS A 1 97 ? -14.558 -7.344 10.496 1.00 93.44 97 CYS A C 1
ATOM 788 O O . CYS A 1 97 ? -15.485 -7.830 11.132 1.00 93.44 97 CYS A O 1
ATOM 790 N N . LEU A 1 98 ? -13.803 -6.364 10.994 1.00 94.06 98 LEU A N 1
ATOM 791 C CA . LEU A 1 98 ? -13.953 -5.796 12.337 1.00 94.06 98 LEU A CA 1
ATOM 792 C C . LEU A 1 98 ? -15.256 -5.015 12.549 1.00 94.06 98 LEU A C 1
ATOM 794 O O . LEU A 1 98 ? -15.634 -4.792 13.688 1.00 94.06 98 LEU A O 1
ATOM 798 N N . GLY A 1 99 ? -15.941 -4.609 11.478 1.00 93.44 99 GLY A N 1
ATOM 799 C CA . GLY A 1 99 ? -17.269 -3.997 11.558 1.00 93.44 99 GLY A CA 1
ATOM 800 C C . GLY A 1 99 ? -18.413 -5.006 11.483 1.00 93.44 99 GLY A C 1
ATOM 801 O O . GLY A 1 99 ? -19.573 -4.604 11.431 1.00 93.44 99 GLY A O 1
ATOM 802 N N . LYS A 1 100 ? -18.110 -6.305 11.393 1.00 94.25 100 LYS A N 1
ATOM 803 C CA . LYS A 1 100 ? -19.127 -7.346 11.296 1.00 94.25 100 LYS A CA 1
ATOM 804 C C . LYS A 1 100 ? -19.846 -7.493 12.635 1.00 94.25 100 LYS A C 1
ATOM 806 O O . LYS A 1 100 ? -19.197 -7.567 13.671 1.00 94.25 100 LYS A O 1
ATOM 811 N N . ASP A 1 101 ? -21.172 -7.590 12.583 1.00 93.75 101 ASP A N 1
ATOM 812 C CA . ASP A 1 101 ? -22.032 -7.817 13.750 1.00 93.75 101 ASP A CA 1
ATOM 813 C C . ASP A 1 101 ? -21.921 -6.708 14.830 1.00 93.75 101 ASP A C 1
ATOM 815 O O . ASP A 1 101 ? -22.250 -6.940 15.991 1.00 93.75 101 ASP A O 1
ATOM 819 N N . ILE A 1 102 ? -21.477 -5.499 14.448 1.00 92.44 102 ILE A N 1
ATOM 820 C CA . ILE A 1 102 ? -21.469 -4.301 15.301 1.00 92.44 102 ILE A CA 1
ATOM 821 C C . ILE A 1 102 ? -22.465 -3.284 14.742 1.00 92.44 102 ILE A C 1
ATOM 823 O O . ILE A 1 102 ? -22.229 -2.675 13.696 1.00 92.44 102 ILE A O 1
ATOM 827 N N . ASP A 1 103 ? -23.561 -3.082 15.467 1.00 90.75 103 ASP A N 1
ATOM 828 C CA . ASP A 1 103 ? -24.487 -1.982 15.214 1.00 90.75 103 ASP A CA 1
ATOM 829 C C . ASP A 1 103 ? -23.891 -0.662 15.732 1.00 90.75 103 ASP A C 1
ATOM 831 O O . ASP A 1 103 ? -23.189 -0.649 16.743 1.00 90.75 103 ASP A O 1
ATOM 835 N N . ASN A 1 104 ? -24.168 0.449 15.039 1.00 93.25 104 ASN A N 1
ATOM 836 C CA . ASN A 1 104 ? -23.736 1.801 15.422 1.00 93.25 104 ASN A CA 1
ATOM 837 C C . ASN A 1 104 ? -22.234 1.887 15.753 1.00 93.25 104 ASN A C 1
ATOM 839 O O . ASN A 1 104 ? -21.828 2.315 16.838 1.00 93.25 104 ASN A O 1
ATOM 843 N N . HIS A 1 105 ? -21.388 1.465 14.813 1.00 95.94 105 HIS A N 1
ATOM 844 C CA . HIS A 1 105 ? -19.940 1.494 15.001 1.00 95.94 105 HIS A CA 1
ATOM 845 C C . HIS A 1 105 ? -19.450 2.939 15.191 1.00 95.94 105 HIS A C 1
ATOM 847 O O . HIS A 1 105 ? -19.994 3.874 14.602 1.00 95.94 105 HIS A O 1
ATOM 853 N N . VAL A 1 106 ? -18.344 3.155 15.914 1.00 96.19 106 VAL A N 1
ATOM 854 C CA . VAL A 1 106 ? -17.765 4.506 16.116 1.00 96.19 106 VAL A CA 1
ATOM 855 C C . VAL A 1 106 ? -17.485 5.267 14.811 1.00 96.19 106 VAL A C 1
ATOM 857 O O . VAL A 1 106 ? -17.428 6.492 14.803 1.00 96.19 106 VAL A O 1
ATOM 860 N N . PHE A 1 107 ? -17.364 4.571 13.678 1.00 95.94 107 PHE A N 1
ATOM 861 C CA . PHE A 1 107 ? -17.173 5.195 12.363 1.00 95.94 107 PHE A CA 1
ATOM 862 C C . PHE A 1 107 ? -18.418 5.891 11.804 1.00 95.94 107 PHE A C 1
ATOM 864 O O . PHE A 1 107 ? -18.276 6.729 10.905 1.00 95.94 107 PHE A O 1
ATOM 871 N N . ASP A 1 108 ? -19.595 5.605 12.358 1.00 94.00 108 ASP A N 1
ATOM 872 C CA . ASP A 1 108 ? -20.843 6.292 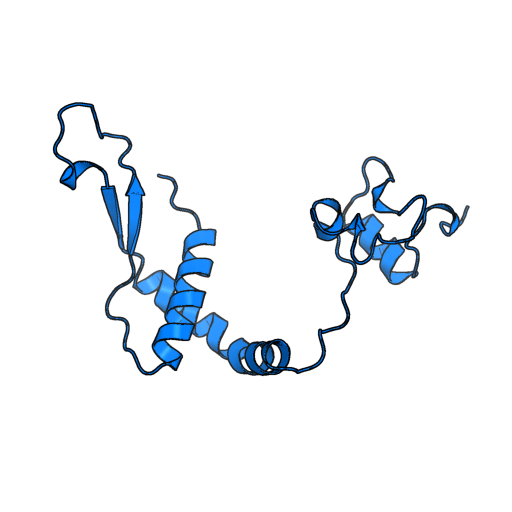12.035 1.00 94.00 108 ASP A CA 1
ATOM 873 C C . ASP A 1 108 ? -20.901 7.693 12.671 1.00 94.00 108 ASP A C 1
ATOM 875 O O . ASP A 1 108 ? -21.706 8.535 12.265 1.00 94.00 108 ASP A O 1
ATOM 879 N N . ILE A 1 109 ? -19.991 8.001 13.610 1.00 93.56 109 ILE A N 1
ATOM 880 C CA . ILE A 1 109 ? -19.870 9.328 14.215 1.00 93.56 109 ILE A CA 1
ATOM 881 C C . ILE A 1 109 ? -19.482 10.354 13.135 1.00 93.56 109 ILE A C 1
ATOM 883 O O . ILE A 1 109 ? -18.398 10.287 12.532 1.00 93.56 109 ILE A O 1
ATOM 887 N N . PRO A 1 110 ? -20.324 11.374 12.892 1.00 92.62 110 PRO A N 1
ATOM 888 C CA . PRO A 1 110 ? -20.030 12.386 11.896 1.00 92.62 110 PRO A CA 1
ATOM 889 C C . PRO A 1 110 ? -18.807 13.204 12.313 1.00 92.62 110 PRO A C 1
ATOM 891 O O . PRO A 1 110 ? -18.685 13.647 13.454 1.00 92.62 110 PRO A O 1
ATOM 894 N N . ARG A 1 111 ? -17.921 13.476 11.346 1.00 93.25 111 ARG A N 1
ATOM 895 C CA . ARG A 1 111 ? -16.687 14.262 11.547 1.00 93.25 111 ARG A CA 1
ATOM 896 C C . ARG A 1 111 ? -15.741 13.673 12.611 1.00 93.25 111 ARG A C 1
ATOM 898 O O . ARG A 1 111 ? -15.007 14.425 13.250 1.00 93.25 111 ARG A O 1
ATOM 905 N N . LEU A 1 112 ? -15.731 12.348 12.781 1.00 94.94 112 LEU A N 1
ATOM 906 C CA . LEU A 1 112 ? -14.723 11.667 13.594 1.00 94.94 112 LEU A CA 1
ATOM 907 C C . LEU A 1 112 ? -13.314 11.948 13.046 1.00 94.94 112 LEU A C 1
ATOM 909 O O . LEU A 1 112 ? -13.035 11.663 11.877 1.00 94.94 112 LEU A O 1
ATOM 913 N N . SER A 1 113 ? -12.453 12.529 13.883 1.00 95.75 113 SER A N 1
ATOM 914 C CA . SER A 1 113 ? -11.031 12.737 13.597 1.00 95.75 113 SER A CA 1
ATOM 915 C C . SER A 1 113 ? -10.212 11.514 14.006 1.00 95.75 113 SER A C 1
ATOM 917 O O . SER A 1 113 ? -10.631 10.765 14.887 1.00 95.75 113 SER A O 1
ATOM 919 N N . HIS A 1 114 ? -9.022 11.368 13.419 1.00 96.44 114 HIS A N 1
ATOM 920 C CA . HIS A 1 114 ? -8.075 10.298 13.754 1.00 96.44 114 HIS A CA 1
ATOM 921 C C . HIS A 1 114 ? -7.775 10.279 15.265 1.00 96.44 114 HIS A C 1
ATOM 923 O O . HIS A 1 114 ? -8.042 9.290 15.927 1.00 96.44 114 HIS A O 1
ATOM 929 N N . SER A 1 115 ? -7.428 11.431 15.857 1.00 96.31 115 SER A N 1
ATOM 930 C CA . SER A 1 115 ? -7.119 11.513 17.297 1.00 96.31 115 SER A CA 1
ATOM 931 C C . SER A 1 115 ? -8.270 11.101 18.224 1.00 96.31 115 SER A C 1
ATOM 933 O O . SER A 1 115 ? -8.041 10.630 19.331 1.00 96.31 115 SER A O 1
ATOM 935 N N . LYS A 1 116 ? -9.525 11.344 17.817 1.00 95.31 116 LYS A N 1
ATOM 936 C CA . LYS A 1 116 ? -10.695 10.942 18.609 1.00 95.31 116 LYS A CA 1
ATOM 937 C C . LYS A 1 116 ? -10.942 9.451 18.470 1.00 95.31 116 LYS A C 1
ATOM 939 O O . LYS A 1 116 ? -11.303 8.818 19.449 1.00 95.31 116 LYS A O 1
ATOM 944 N N . PHE A 1 117 ? -10.763 8.920 17.265 1.00 96.62 117 PHE A N 1
ATOM 945 C CA . PHE A 1 117 ? -10.811 7.488 17.029 1.00 96.62 117 PHE A CA 1
ATOM 946 C C . PHE A 1 117 ? -9.765 6.761 17.879 1.00 96.62 117 PHE A C 1
ATOM 948 O O . PHE A 1 117 ? -10.150 5.854 18.605 1.00 96.62 117 PHE A O 1
ATOM 955 N N . ASP A 1 118 ? -8.509 7.216 17.882 1.00 96.06 118 ASP A N 1
ATOM 956 C CA . ASP A 1 118 ? -7.443 6.599 18.682 1.00 96.06 118 ASP A CA 1
ATOM 957 C C . ASP A 1 118 ? -7.831 6.536 20.161 1.00 96.06 118 ASP A C 1
ATOM 959 O O . ASP A 1 118 ? -7.822 5.463 20.755 1.00 96.06 118 ASP A O 1
ATOM 963 N N . GLY A 1 119 ? -8.304 7.652 20.730 1.00 96.00 119 GLY A N 1
ATOM 964 C CA . GLY A 1 119 ? -8.739 7.686 22.130 1.00 96.00 119 GLY A CA 1
ATOM 965 C C . GLY A 1 119 ? -9.925 6.761 22.443 1.00 96.00 119 GLY A C 1
ATOM 966 O O . GLY A 1 119 ? -9.991 6.191 23.534 1.00 96.00 119 GLY A O 1
ATOM 967 N N . LEU A 1 120 ? -10.858 6.576 21.498 1.00 95.50 120 LEU A N 1
ATOM 968 C CA . LEU A 1 120 ? -11.962 5.618 21.648 1.00 95.50 120 LEU A CA 1
ATOM 969 C C . LEU A 1 120 ? -11.445 4.173 21.624 1.00 95.50 120 LEU A C 1
ATOM 971 O O . LEU A 1 120 ? -11.804 3.388 22.500 1.00 95.50 120 LEU A O 1
ATOM 975 N N . ILE A 1 121 ? -10.567 3.836 20.677 1.00 95.00 121 ILE A N 1
ATOM 976 C CA . ILE A 1 121 ? -9.999 2.489 20.538 1.00 95.00 121 ILE A CA 1
ATOM 977 C C . ILE A 1 121 ? -9.095 2.125 21.717 1.00 95.00 121 ILE A C 1
ATOM 979 O O . ILE A 1 121 ? -9.209 1.019 22.243 1.00 95.00 121 ILE A O 1
ATOM 983 N N . GLU A 1 122 ? -8.266 3.054 22.196 1.00 95.06 122 GLU A N 1
ATOM 984 C CA . GLU A 1 122 ? -7.458 2.882 23.412 1.00 95.06 122 GLU A CA 1
ATOM 985 C C . GLU A 1 122 ? -8.329 2.617 24.650 1.00 95.06 122 GLU A C 1
ATOM 987 O O . GLU A 1 122 ? -7.925 1.885 25.553 1.00 95.06 122 GLU A O 1
ATOM 992 N N . SER A 1 123 ? -9.553 3.154 24.666 1.00 94.69 123 SER A N 1
ATOM 993 C CA . SER A 1 123 ? -10.549 2.911 25.717 1.00 94.69 123 SER A CA 1
ATOM 994 C C . SER A 1 123 ? -11.388 1.643 25.487 1.00 94.69 123 SER A C 1
ATOM 996 O O . SER A 1 123 ? -12.295 1.360 26.267 1.00 94.69 123 SER A O 1
ATOM 998 N N . GLY A 1 124 ? -11.122 0.876 24.423 1.00 93.69 124 GLY A N 1
ATOM 999 C CA . GLY A 1 124 ? -11.885 -0.320 24.053 1.00 93.69 124 GLY A CA 1
ATOM 1000 C C . GLY A 1 124 ? -13.284 -0.035 23.492 1.00 93.69 124 GLY A C 1
ATOM 1001 O O . GLY A 1 124 ? -14.120 -0.936 23.435 1.00 93.69 124 GLY A O 1
ATOM 1002 N N . ILE A 1 125 ? -13.561 1.207 23.086 1.00 94.44 125 ILE A N 1
ATOM 1003 C CA . ILE A 1 125 ? -14.875 1.655 22.616 1.00 94.44 125 ILE A CA 1
ATOM 1004 C C . ILE A 1 125 ? -14.946 1.522 21.093 1.00 94.44 125 ILE A C 1
ATOM 1006 O O . ILE A 1 125 ? -14.301 2.267 20.357 1.00 94.44 125 ILE A O 1
ATOM 1010 N N . VAL A 1 126 ? -15.773 0.586 20.620 1.00 94.00 126 VAL A N 1
ATOM 1011 C CA . VAL A 1 126 ? -15.970 0.305 19.180 1.00 94.00 126 VAL A CA 1
ATOM 1012 C C . VAL A 1 126 ? -17.397 0.562 18.682 1.00 94.00 126 VAL A C 1
ATOM 1014 O O . VAL A 1 126 ? -17.618 0.671 17.478 1.00 94.00 126 VAL A O 1
ATOM 1017 N N . HIS A 1 127 ? -18.357 0.742 19.591 1.00 94.44 127 HIS A N 1
ATOM 1018 C CA . HIS A 1 127 ? -19.747 1.104 19.294 1.00 94.44 127 HIS A CA 1
ATOM 1019 C C . HIS A 1 127 ? -20.150 2.354 20.086 1.00 94.44 127 HIS A C 1
ATOM 1021 O O . HIS A 1 127 ? -19.594 2.630 21.152 1.00 94.44 127 HIS A O 1
ATOM 1027 N N . ILE A 1 128 ? -21.075 3.140 19.538 1.00 94.06 128 ILE A N 1
ATOM 1028 C CA . ILE A 1 128 ? -21.406 4.489 20.021 1.00 94.06 128 ILE A CA 1
ATOM 1029 C C . ILE A 1 128 ? -21.993 4.470 21.440 1.00 94.06 128 ILE A C 1
ATOM 1031 O O . ILE A 1 128 ? -21.710 5.370 22.225 1.00 94.06 128 ILE A O 1
ATOM 1035 N N . GLU A 1 129 ? -22.762 3.446 21.803 1.00 93.69 129 GLU A N 1
ATOM 1036 C CA . GLU A 1 129 ? -23.423 3.329 23.110 1.00 93.69 129 GLU A CA 1
ATOM 1037 C C . GLU A 1 129 ? -22.444 3.097 24.270 1.00 93.69 129 GLU A C 1
ATOM 1039 O O . GLU A 1 129 ? -22.811 3.291 25.426 1.00 93.69 129 GLU A O 1
ATOM 1044 N N . ALA A 1 130 ? -21.202 2.703 23.980 1.00 93.50 130 ALA A N 1
ATOM 1045 C CA . ALA A 1 130 ? -20.147 2.569 24.982 1.00 93.50 130 ALA A CA 1
ATOM 1046 C C . ALA A 1 130 ? -19.392 3.885 25.253 1.00 93.50 130 ALA A C 1
ATOM 1048 O O . ALA A 1 130 ? -18.475 3.898 26.075 1.00 93.50 130 ALA A O 1
ATOM 1049 N N . ILE A 1 131 ? -19.750 4.988 24.585 1.00 91.19 131 ILE A N 1
ATOM 1050 C CA . ILE A 1 131 ? -19.163 6.307 24.841 1.00 91.19 131 ILE A CA 1
ATOM 1051 C C . ILE A 1 131 ? -19.747 6.871 26.149 1.00 91.19 131 ILE A C 1
ATOM 1053 O O . ILE A 1 131 ? -20.966 6.994 26.245 1.00 91.19 131 ILE A O 1
ATOM 1057 N N . PRO A 1 132 ? -18.911 7.223 27.147 1.00 86.69 132 PRO A N 1
ATOM 1058 C CA . PRO A 1 132 ? -19.377 7.844 28.387 1.00 86.69 132 PRO A CA 1
ATOM 1059 C C . PRO A 1 132 ? -20.065 9.197 28.150 1.00 86.69 132 PRO A C 1
ATOM 1061 O O . PRO A 1 132 ? -19.681 9.921 27.229 1.00 86.69 132 PRO A O 1
ATOM 1064 N N . ASP A 1 133 ? -21.034 9.527 29.013 1.00 78.50 133 ASP A N 1
ATOM 1065 C CA . ASP A 1 133 ? -21.757 10.814 29.025 1.00 78.50 133 ASP A CA 1
ATOM 1066 C C . ASP A 1 133 ? -20.839 12.046 29.165 1.00 78.50 133 ASP A C 1
ATOM 1068 O O . ASP A 1 133 ? -19.869 11.998 29.965 1.00 78.50 133 ASP A O 1
#

Sequence (133 aa):
MNDREEFIDDMAYTAMVIDHCGSNISSVSLLLVSKDFRLGMENAELFVEKDHTDEVLARVEEFKPFWQQIEEITRAPVKPEPQLIFECRKCELFKGCLGKDIDNHVFDIPRLSHSKFDGLIESGIVHIEAIPD

pLDDT: mean 93.34, std 3.93, range [65.25, 97.56]